Protein AF-A0A3A6E943-F1 (afdb_monomer)

Structure (mmCIF, N/CA/C/O backbone):
data_AF-A0A3A6E943-F1
#
_entry.id   AF-A0A3A6E943-F1
#
loop_
_atom_site.group_PDB
_atom_site.id
_atom_site.type_symbol
_atom_site.label_atom_id
_atom_site.label_alt_id
_atom_site.label_comp_id
_atom_site.label_asym_id
_atom_site.label_entity_id
_atom_site.label_seq_id
_atom_site.pdbx_PDB_ins_code
_atom_site.Cartn_x
_atom_site.Cartn_y
_atom_site.Cartn_z
_atom_site.occupancy
_atom_site.B_iso_or_equiv
_atom_site.auth_seq_id
_atom_site.auth_comp_id
_atom_site.auth_asym_id
_atom_site.auth_atom_id
_atom_site.pdbx_PDB_model_num
ATOM 1 N N . MET A 1 1 ? 10.346 2.887 -52.998 1.00 63.69 1 MET A N 1
ATOM 2 C CA . MET A 1 1 ? 9.129 2.405 -52.302 1.00 63.69 1 MET A CA 1
ATOM 3 C C . MET A 1 1 ? 9.368 1.112 -51.525 1.00 63.69 1 MET A C 1
ATOM 5 O O . MET A 1 1 ? 9.099 1.105 -50.335 1.00 63.69 1 MET A O 1
ATOM 9 N N . VAL A 1 2 ? 9.939 0.062 -52.133 1.00 68.06 2 VAL A N 1
ATOM 10 C CA . VAL A 1 2 ? 10.193 -1.238 -51.463 1.00 68.06 2 VAL A CA 1
ATOM 11 C C . VAL A 1 2 ? 11.124 -1.129 -50.242 1.00 68.06 2 VAL A C 1
ATOM 13 O O . VAL A 1 2 ? 10.829 -1.693 -49.195 1.00 68.06 2 VAL A O 1
ATOM 16 N N . VAL A 1 3 ? 12.201 -0.339 -50.335 1.00 72.88 3 VAL A N 1
ATOM 17 C CA . VAL A 1 3 ? 13.161 -0.138 -49.227 1.00 72.88 3 VAL A CA 1
ATOM 18 C C . VAL A 1 3 ? 12.521 0.572 -48.026 1.00 72.88 3 VAL A C 1
ATOM 20 O O . VAL A 1 3 ? 12.775 0.206 -46.885 1.00 72.88 3 VAL A O 1
ATOM 23 N N . LEU A 1 4 ? 11.636 1.542 -48.274 1.00 73.81 4 LEU A N 1
ATOM 24 C CA . LEU A 1 4 ? 10.950 2.289 -47.216 1.00 73.81 4 LEU A CA 1
ATOM 25 C C . LEU A 1 4 ? 9.953 1.397 -46.457 1.00 73.81 4 LEU A C 1
ATOM 27 O O . LEU A 1 4 ? 9.893 1.444 -45.233 1.00 73.81 4 LEU A O 1
ATOM 31 N N . ALA A 1 5 ? 9.234 0.529 -47.177 1.00 74.69 5 ALA A N 1
ATOM 32 C CA . ALA A 1 5 ? 8.330 -0.450 -46.575 1.00 74.69 5 ALA A CA 1
ATOM 33 C C . ALA A 1 5 ? 9.080 -1.476 -45.704 1.00 74.69 5 ALA A C 1
ATOM 35 O O . ALA A 1 5 ? 8.607 -1.828 -44.625 1.00 74.69 5 ALA A O 1
ATOM 36 N N . PHE A 1 6 ? 10.276 -1.901 -46.130 1.00 80.25 6 PHE A N 1
ATOM 37 C CA . PHE A 1 6 ? 11.141 -2.782 -45.340 1.00 80.25 6 PHE A CA 1
ATOM 38 C C . PHE A 1 6 ? 11.625 -2.119 -44.046 1.00 80.25 6 PHE A C 1
ATOM 40 O O . PHE A 1 6 ? 11.570 -2.737 -42.986 1.00 80.25 6 PHE A O 1
ATOM 47 N N . ILE A 1 7 ? 12.041 -0.850 -44.110 1.00 82.50 7 ILE A N 1
ATOM 48 C CA . ILE A 1 7 ? 12.487 -0.096 -42.930 1.00 82.50 7 ILE A CA 1
ATOM 49 C C . ILE A 1 7 ? 11.334 0.079 -41.929 1.00 82.50 7 ILE A C 1
ATOM 51 O O . ILE A 1 7 ? 11.517 -0.189 -40.743 1.00 82.50 7 ILE A O 1
ATOM 55 N N . CYS A 1 8 ? 10.132 0.445 -42.386 1.00 81.88 8 CYS A N 1
ATOM 56 C CA . CYS A 1 8 ? 8.958 0.548 -41.512 1.00 81.88 8 CYS A CA 1
ATOM 57 C C . CYS A 1 8 ? 8.581 -0.796 -40.871 1.00 81.88 8 CYS A C 1
ATOM 59 O O . CYS A 1 8 ? 8.244 -0.828 -39.689 1.00 81.88 8 CYS A O 1
ATOM 61 N N . GLY A 1 9 ? 8.678 -1.902 -41.616 1.00 82.38 9 GLY A N 1
ATOM 62 C CA . GLY A 1 9 ? 8.429 -3.245 -41.086 1.00 82.38 9 GLY A CA 1
ATOM 63 C C . GLY A 1 9 ? 9.426 -3.648 -39.997 1.00 82.38 9 GLY A C 1
ATOM 64 O O . GLY A 1 9 ? 9.025 -4.177 -38.963 1.00 82.38 9 GLY A O 1
ATOM 65 N N . ILE A 1 10 ? 10.711 -3.333 -40.186 1.00 84.94 10 ILE A N 1
ATOM 66 C CA . ILE A 1 10 ? 11.764 -3.582 -39.192 1.00 84.94 10 ILE A CA 1
ATOM 67 C C . ILE A 1 10 ? 11.520 -2.746 -37.929 1.00 84.94 10 ILE A C 1
ATOM 69 O O . ILE A 1 10 ? 11.565 -3.284 -36.825 1.00 84.94 10 ILE A O 1
ATOM 73 N N . ILE A 1 11 ? 11.200 -1.456 -38.075 1.00 84.00 11 ILE A N 1
ATOM 74 C CA . ILE A 1 11 ? 10.902 -0.576 -36.935 1.00 84.00 11 ILE A CA 1
ATOM 75 C C . ILE A 1 11 ? 9.669 -1.073 -36.172 1.00 84.00 11 ILE A C 1
ATOM 77 O O . ILE A 1 11 ? 9.714 -1.143 -34.950 1.00 84.00 11 ILE A O 1
ATOM 81 N N . ALA A 1 12 ? 8.596 -1.470 -36.861 1.00 80.56 12 ALA A N 1
ATOM 82 C CA . ALA A 1 12 ? 7.396 -2.003 -36.217 1.00 80.56 12 ALA A CA 1
ATOM 83 C C . ALA A 1 12 ? 7.663 -3.332 -35.488 1.00 80.56 12 ALA A C 1
ATOM 85 O O . ALA A 1 12 ? 7.154 -3.543 -34.390 1.00 80.56 12 ALA A O 1
ATOM 86 N N . PHE A 1 13 ? 8.499 -4.204 -36.061 1.00 79.00 13 PHE A N 1
ATOM 87 C CA . PHE A 1 13 ? 8.908 -5.461 -35.437 1.00 79.00 13 PHE A CA 1
ATOM 88 C C . PHE A 1 13 ? 9.749 -5.232 -34.175 1.00 79.00 13 PHE A C 1
ATOM 90 O O . PHE A 1 13 ? 9.460 -5.821 -33.136 1.00 79.00 13 PHE A O 1
ATOM 97 N N . PHE A 1 14 ? 10.745 -4.340 -34.227 1.00 76.00 14 PHE A N 1
ATOM 98 C CA . PHE A 1 14 ? 11.546 -3.989 -33.051 1.00 76.00 14 PHE A CA 1
ATOM 99 C C . PHE A 1 14 ? 10.734 -3.225 -32.006 1.00 76.00 14 PHE A C 1
ATOM 101 O O . PHE A 1 14 ? 10.881 -3.504 -30.822 1.00 76.00 14 PHE A O 1
ATOM 108 N N . ALA A 1 15 ? 9.839 -2.324 -32.415 1.00 73.06 15 ALA A N 1
ATOM 109 C CA . ALA A 1 15 ? 8.922 -1.653 -31.503 1.00 73.06 15 ALA A CA 1
ATOM 110 C C . ALA A 1 15 ? 8.030 -2.673 -30.789 1.00 73.06 15 ALA A C 1
ATOM 112 O O . ALA A 1 15 ? 7.964 -2.643 -29.569 1.00 73.06 15 ALA A O 1
ATOM 113 N N . TYR A 1 16 ? 7.430 -3.627 -31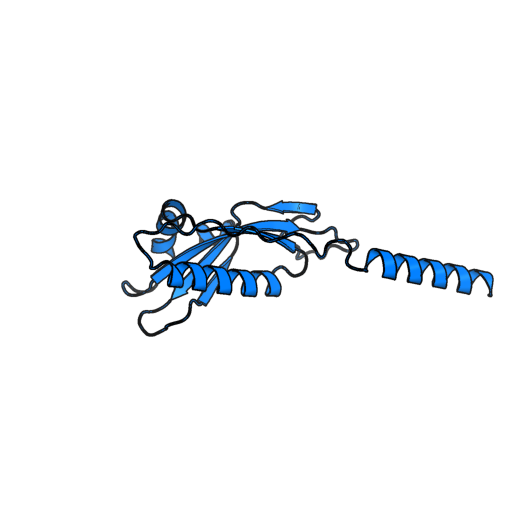.511 1.00 69.06 16 TYR A N 1
ATOM 114 C CA . TYR A 1 16 ? 6.640 -4.708 -30.918 1.00 69.06 16 TYR A CA 1
ATOM 115 C C . TYR A 1 16 ? 7.474 -5.604 -29.994 1.00 69.06 16 TYR A C 1
ATOM 117 O O . TYR A 1 16 ? 7.022 -5.926 -28.901 1.00 69.06 16 TYR A O 1
ATOM 125 N N . ALA A 1 17 ? 8.699 -5.967 -30.385 1.00 65.56 17 ALA A N 1
ATOM 126 C CA . ALA A 1 17 ? 9.591 -6.791 -29.571 1.00 65.56 17 ALA A CA 1
ATOM 127 C C . ALA A 1 17 ? 10.034 -6.076 -28.279 1.00 65.56 17 ALA A C 1
ATOM 129 O O . ALA A 1 17 ? 10.033 -6.684 -27.210 1.00 65.56 17 ALA A O 1
ATOM 130 N N . LEU A 1 18 ? 10.341 -4.778 -28.350 1.00 61.72 18 LEU A N 1
ATOM 131 C CA . LEU A 1 18 ? 10.652 -3.947 -27.182 1.00 61.72 18 LEU A CA 1
ATOM 132 C C . LEU A 1 18 ? 9.412 -3.702 -26.308 1.00 61.72 18 LEU A C 1
ATOM 134 O O . LEU A 1 18 ? 9.526 -3.664 -25.086 1.00 61.72 18 LEU A O 1
ATOM 138 N N . TYR A 1 19 ? 8.223 -3.605 -26.911 1.00 58.97 19 TYR A N 1
ATOM 139 C CA . TYR A 1 19 ? 6.950 -3.553 -26.185 1.00 58.97 19 TYR A CA 1
ATOM 140 C C . TYR A 1 19 ? 6.567 -4.909 -25.578 1.00 58.97 19 TYR A C 1
ATOM 142 O O . TYR A 1 19 ? 5.805 -4.972 -24.611 1.00 58.97 19 TYR A O 1
ATOM 150 N N . SER A 1 20 ? 7.082 -6.015 -26.126 1.00 49.75 20 SER 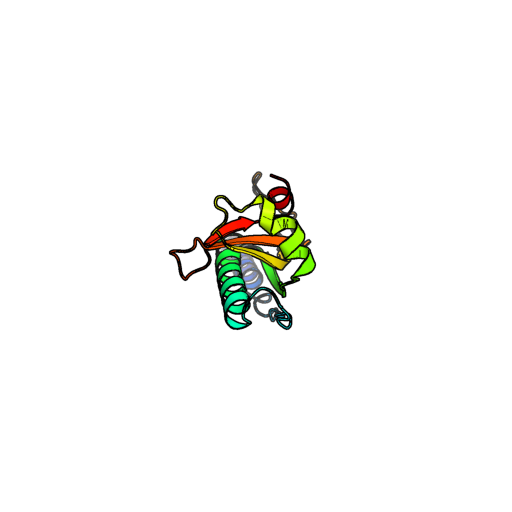A N 1
ATOM 151 C CA . SER A 1 20 ? 6.792 -7.365 -25.658 1.00 49.75 20 SER A CA 1
ATOM 152 C C . SER A 1 20 ? 7.528 -7.662 -24.345 1.00 49.75 20 SER A C 1
ATOM 154 O O . SER A 1 20 ? 8.562 -8.306 -24.297 1.00 49.75 20 SER A O 1
ATOM 156 N N . ASN A 1 21 ? 6.941 -7.185 -23.246 1.00 50.38 21 ASN A N 1
ATOM 157 C CA . ASN A 1 21 ? 6.694 -7.919 -22.000 1.00 50.38 21 ASN A CA 1
ATOM 158 C C . ASN A 1 21 ? 7.850 -8.634 -21.256 1.00 50.38 21 ASN A C 1
ATOM 160 O O . ASN A 1 21 ? 7.560 -9.303 -20.265 1.00 50.38 21 ASN A O 1
ATOM 164 N N . SER A 1 22 ? 9.129 -8.484 -21.619 1.00 50.09 22 SER A N 1
ATOM 165 C CA . SER A 1 22 ? 10.263 -9.119 -20.904 1.00 50.09 22 SER A CA 1
ATOM 166 C C . SER A 1 22 ? 10.405 -8.707 -19.431 1.00 50.09 22 SER A C 1
ATOM 168 O O . SER A 1 22 ? 11.125 -9.341 -18.669 1.00 50.09 22 SER A O 1
ATOM 170 N N . TRP A 1 23 ? 9.689 -7.675 -18.995 1.00 52.38 23 TRP A N 1
ATOM 171 C CA . TRP A 1 23 ? 9.656 -7.181 -17.618 1.00 52.38 23 TRP A CA 1
ATOM 172 C C . TRP A 1 23 ? 8.508 -7.784 -16.783 1.00 52.38 23 TRP A C 1
ATOM 174 O O . TRP A 1 23 ? 8.311 -7.403 -15.629 1.00 52.38 23 TRP A O 1
ATOM 184 N N . LYS A 1 24 ? 7.740 -8.742 -17.334 1.00 54.28 24 LYS A N 1
ATOM 185 C CA . LYS A 1 24 ? 6.524 -9.288 -16.705 1.00 54.28 24 LYS A CA 1
ATOM 186 C C . LYS A 1 24 ? 6.733 -10.152 -15.455 1.00 54.28 24 LYS A C 1
ATOM 188 O O . LYS A 1 24 ? 5.731 -10.494 -14.824 1.00 54.28 24 LYS A O 1
ATOM 193 N N . THR A 1 25 ? 7.962 -10.433 -15.027 1.00 56.47 25 THR A N 1
ATOM 194 C CA . THR A 1 25 ? 8.227 -11.477 -14.015 1.00 56.47 25 THR A CA 1
ATOM 195 C C . THR A 1 25 ? 9.044 -10.993 -12.814 1.00 56.47 25 THR A C 1
ATOM 197 O O . THR A 1 25 ? 9.934 -11.689 -12.343 1.00 56.47 25 THR A O 1
ATOM 200 N N . VAL A 1 26 ? 8.752 -9.808 -12.278 1.00 69.44 26 VAL A N 1
ATOM 201 C CA . VAL A 1 26 ? 9.137 -9.505 -10.888 1.00 69.44 26 VAL A CA 1
ATOM 202 C C . VAL A 1 26 ? 8.132 -10.192 -9.969 1.00 69.44 26 VAL A C 1
ATOM 204 O O . VAL A 1 26 ? 6.936 -9.898 -10.056 1.00 69.44 26 VAL A O 1
ATOM 207 N N . GLN A 1 27 ? 8.601 -11.131 -9.147 1.00 79.44 27 GLN A N 1
ATOM 208 C CA . GLN A 1 27 ? 7.798 -11.692 -8.063 1.00 79.44 27 GLN A CA 1
ATOM 209 C C . GLN A 1 27 ? 7.614 -10.625 -6.985 1.00 79.44 27 GLN A C 1
ATOM 211 O O . GLN A 1 27 ? 8.594 -10.046 -6.520 1.00 79.44 27 GLN A O 1
ATOM 216 N N . VAL A 1 28 ? 6.362 -10.370 -6.609 1.00 87.75 28 VAL A N 1
ATOM 217 C CA . VAL A 1 28 ? 6.041 -9.465 -5.505 1.00 87.75 28 VAL A CA 1
ATOM 218 C C . VAL A 1 28 ? 6.370 -10.178 -4.201 1.00 87.75 28 VAL A C 1
ATOM 220 O O . VAL A 1 28 ? 5.842 -11.256 -3.924 1.00 87.75 28 VAL A O 1
ATOM 223 N N . VAL A 1 29 ? 7.246 -9.580 -3.402 1.00 93.19 29 VAL A N 1
ATOM 224 C CA . VAL A 1 29 ? 7.518 -10.042 -2.042 1.00 93.19 29 VAL A CA 1
ATOM 225 C C . VAL A 1 29 ? 6.435 -9.488 -1.126 1.00 93.19 29 VAL A C 1
ATOM 227 O O . VAL A 1 29 ? 6.185 -8.287 -1.096 1.00 93.19 29 VAL A O 1
ATOM 230 N N . ARG A 1 30 ? 5.783 -10.361 -0.366 1.00 95.12 30 ARG A N 1
ATOM 231 C CA . ARG A 1 30 ? 4.824 -9.961 0.663 1.00 95.12 30 ARG A CA 1
ATOM 232 C C . ARG A 1 30 ? 5.470 -10.167 2.018 1.00 95.12 30 ARG A C 1
ATOM 234 O O . ARG A 1 30 ? 5.913 -11.279 2.303 1.00 95.12 30 ARG A O 1
ATOM 241 N N . SER A 1 31 ? 5.561 -9.110 2.820 1.00 89.62 31 SER A N 1
ATOM 242 C CA . SER A 1 31 ? 6.157 -9.231 4.150 1.00 89.62 31 SER A CA 1
ATOM 243 C C . SER A 1 31 ? 5.305 -10.128 5.044 1.00 89.62 31 SER A C 1
ATOM 245 O O . SER A 1 31 ? 4.074 -10.164 4.925 1.00 89.62 31 SER A O 1
ATOM 247 N N . ASP A 1 32 ? 5.952 -10.805 5.989 1.00 89.06 32 ASP A N 1
ATOM 248 C CA . ASP A 1 32 ? 5.229 -11.485 7.054 1.00 89.06 32 ASP A CA 1
ATOM 249 C C . ASP A 1 32 ? 4.384 -10.482 7.844 1.00 89.06 32 ASP A C 1
ATOM 251 O O . ASP A 1 32 ? 4.788 -9.348 8.113 1.00 89.06 32 ASP A O 1
ATOM 255 N N . ILE A 1 33 ? 3.166 -10.902 8.179 1.00 91.88 33 ILE A N 1
ATOM 256 C CA . ILE A 1 33 ? 2.212 -10.076 8.912 1.00 91.88 33 ILE A CA 1
ATOM 257 C C . ILE A 1 33 ? 2.410 -10.326 10.403 1.00 91.88 33 ILE A C 1
ATOM 259 O O . ILE A 1 33 ? 2.077 -11.404 10.906 1.00 91.88 33 ILE A O 1
ATOM 263 N N . HIS A 1 34 ? 2.892 -9.297 11.093 1.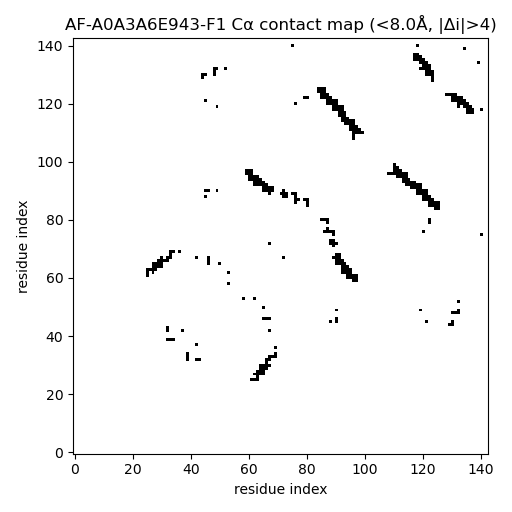00 88.81 34 HIS A N 1
ATOM 264 C CA . HIS A 1 34 ? 2.963 -9.216 12.546 1.00 88.81 34 HIS A CA 1
ATOM 265 C C . HIS A 1 34 ? 2.162 -7.992 12.994 1.00 88.81 34 HIS A C 1
ATOM 267 O O . HIS A 1 34 ? 2.489 -6.870 12.611 1.00 88.81 34 HIS A O 1
ATOM 273 N N . SER A 1 35 ? 1.080 -8.216 13.741 1.00 90.50 35 SER A N 1
ATOM 274 C CA . SER A 1 35 ? 0.199 -7.153 14.227 1.00 90.50 35 SER A CA 1
ATOM 275 C C . SER A 1 35 ? -0.457 -7.568 15.538 1.00 90.50 35 SER A C 1
ATOM 277 O O . SER A 1 35 ? -0.925 -8.702 15.655 1.00 90.50 35 SER A O 1
ATOM 279 N N . GLU A 1 36 ? -0.484 -6.651 16.501 1.00 92.69 36 GLU A N 1
ATOM 280 C CA . GLU A 1 36 ? -1.275 -6.770 17.730 1.00 92.69 36 GLU A CA 1
ATOM 281 C C . GLU A 1 36 ? -2.612 -6.023 17.603 1.00 92.69 36 GLU A C 1
ATOM 283 O O . GLU A 1 36 ? -3.578 -6.373 18.281 1.00 92.69 36 GLU A O 1
ATOM 288 N N . LEU A 1 37 ? -2.685 -5.026 16.710 1.00 90.69 37 LEU A N 1
ATOM 289 C CA . LEU A 1 37 ? -3.872 -4.190 16.502 1.00 90.69 37 LEU A CA 1
ATOM 290 C C . LEU A 1 37 ? -4.914 -4.821 15.574 1.00 90.69 37 LEU A C 1
ATOM 292 O O . LEU A 1 37 ? -6.109 -4.629 15.786 1.00 90.69 37 LEU A O 1
ATOM 296 N N . TYR A 1 38 ? -4.475 -5.562 14.557 1.00 92.25 38 TYR A N 1
ATOM 297 C CA . TYR A 1 38 ? -5.348 -6.129 13.532 1.00 92.25 38 TYR A CA 1
ATOM 298 C C . TYR A 1 38 ? -5.170 -7.637 13.420 1.00 92.25 38 TYR A C 1
ATOM 300 O O . TYR A 1 38 ? -4.060 -8.167 13.525 1.00 92.25 38 TYR A O 1
ATOM 308 N N . ALA A 1 39 ? -6.256 -8.353 13.122 1.00 93.38 39 ALA A N 1
ATOM 309 C CA . ALA A 1 39 ? -6.131 -9.765 12.800 1.00 93.38 39 ALA A CA 1
ATOM 310 C C . ALA A 1 39 ? -5.350 -9.943 11.486 1.00 93.38 39 ALA A C 1
ATOM 312 O O . ALA A 1 39 ? -5.457 -9.145 10.550 1.00 93.38 39 ALA A O 1
ATOM 313 N N . LYS A 1 40 ? -4.593 -11.042 11.369 1.00 94.62 40 LYS A N 1
ATOM 314 C CA . LYS A 1 40 ? -3.760 -11.324 10.186 1.00 94.62 40 LYS A CA 1
ATOM 315 C C . LYS A 1 40 ? -4.550 -11.259 8.872 1.00 94.62 40 LYS A C 1
ATOM 317 O O . LYS A 1 40 ? -4.035 -10.778 7.867 1.00 94.62 40 LYS A O 1
ATOM 322 N N . GLN A 1 41 ? -5.797 -11.730 8.877 1.00 93.88 41 GLN A N 1
ATOM 323 C CA . GLN A 1 41 ? -6.688 -11.703 7.715 1.00 93.88 41 GLN A CA 1
ATOM 324 C C . GLN A 1 41 ? -7.078 -10.277 7.308 1.00 93.88 41 GLN A C 1
ATOM 326 O O . GLN A 1 41 ? -7.291 -10.019 6.129 1.00 93.88 41 GLN A O 1
ATOM 331 N N . GLU A 1 42 ? -7.156 -9.348 8.256 1.00 94.50 42 GLU A N 1
ATOM 332 C CA . GLU A 1 42 ? -7.541 -7.962 7.992 1.00 94.50 42 GLU A CA 1
ATOM 333 C C . GLU A 1 42 ? -6.399 -7.179 7.360 1.00 94.50 42 GLU A C 1
ATOM 335 O O . GLU A 1 42 ? -6.620 -6.476 6.374 1.00 94.50 42 GLU A O 1
ATOM 340 N N . VAL A 1 43 ? -5.176 -7.369 7.865 1.00 95.94 43 VAL A N 1
ATOM 341 C CA . VAL A 1 43 ? -3.964 -6.829 7.235 1.00 95.94 43 VAL A CA 1
ATOM 342 C C . VAL A 1 43 ? -3.779 -7.433 5.844 1.00 95.94 43 VAL A C 1
ATOM 344 O O . VAL A 1 43 ? -3.453 -6.720 4.896 1.00 95.94 43 VAL A O 1
ATOM 347 N N . ALA A 1 44 ? -4.038 -8.737 5.686 1.00 96.25 44 ALA A N 1
ATOM 348 C CA . ALA A 1 44 ? -3.992 -9.379 4.378 1.00 96.25 44 ALA A CA 1
ATOM 349 C C . ALA A 1 44 ? -5.011 -8.755 3.407 1.00 96.25 44 ALA A C 1
ATOM 351 O O . ALA A 1 44 ? -4.636 -8.384 2.300 1.00 96.25 44 ALA A O 1
ATOM 352 N N . ALA A 1 45 ? -6.254 -8.540 3.838 1.00 96.12 45 ALA A N 1
ATOM 353 C CA . ALA A 1 45 ? -7.266 -7.882 3.015 1.00 96.12 45 ALA A CA 1
ATOM 354 C C . ALA A 1 45 ? -6.886 -6.434 2.645 1.00 96.12 45 ALA A C 1
ATOM 356 O O . ALA A 1 45 ? -7.168 -5.995 1.533 1.00 96.12 45 ALA A O 1
ATOM 357 N N . ALA A 1 46 ? -6.230 -5.694 3.547 1.00 96.94 46 ALA A N 1
ATOM 358 C CA . ALA A 1 46 ? -5.740 -4.345 3.259 1.00 96.94 46 ALA A CA 1
ATOM 359 C C . ALA A 1 46 ? -4.636 -4.363 2.192 1.00 96.94 46 ALA A C 1
ATOM 361 O O . ALA A 1 46 ? -4.671 -3.589 1.238 1.00 96.94 46 ALA A O 1
ATOM 362 N N . MET A 1 47 ? -3.683 -5.288 2.319 1.00 97.44 47 MET A N 1
ATOM 363 C CA . MET A 1 47 ? -2.643 -5.503 1.314 1.00 97.44 47 MET A CA 1
ATOM 364 C C . MET A 1 47 ? -3.230 -5.909 -0.046 1.00 97.44 47 MET A C 1
ATOM 366 O O . MET A 1 47 ? -2.788 -5.391 -1.065 1.00 97.44 47 MET A O 1
ATOM 370 N N . ASP A 1 48 ? -4.247 -6.775 -0.077 1.00 96.69 48 ASP A N 1
ATOM 371 C CA . ASP A 1 48 ? -4.908 -7.178 -1.328 1.00 96.69 48 ASP A CA 1
ATOM 372 C C . ASP A 1 48 ? -5.600 -5.985 -2.008 1.00 96.69 48 ASP A C 1
ATOM 374 O O . ASP A 1 48 ? -5.540 -5.840 -3.230 1.00 96.69 48 ASP A O 1
ATOM 378 N N . ALA A 1 49 ? -6.235 -5.107 -1.223 1.00 97.19 49 ALA A N 1
ATOM 379 C CA . ALA A 1 49 ? -6.828 -3.875 -1.733 1.00 97.19 49 ALA A CA 1
ATOM 380 C C . ALA A 1 49 ? -5.759 -2.942 -2.328 1.00 97.19 49 ALA A C 1
ATOM 382 O O . ALA A 1 49 ? -5.952 -2.418 -3.424 1.00 97.19 49 ALA A O 1
ATOM 383 N N . VAL A 1 50 ? -4.612 -2.784 -1.656 1.00 97.75 50 VAL A N 1
ATOM 384 C CA . VAL A 1 50 ? -3.484 -1.984 -2.163 1.00 97.75 50 VAL A CA 1
ATOM 385 C C . VAL A 1 50 ? -2.874 -2.570 -3.422 1.00 97.75 50 VAL A C 1
ATOM 387 O O . VAL A 1 50 ? -2.565 -1.817 -4.335 1.00 97.75 50 VAL A O 1
ATOM 390 N N . GLU A 1 51 ? -2.727 -3.887 -3.524 1.00 95.62 51 GLU A N 1
ATOM 391 C CA . GLU A 1 51 ? -2.209 -4.516 -4.741 1.00 95.62 51 GLU A CA 1
ATOM 392 C C . GLU A 1 51 ? -3.118 -4.227 -5.951 1.00 95.62 51 GLU A C 1
ATOM 394 O O . GLU A 1 51 ? -2.636 -3.904 -7.040 1.00 95.62 51 GLU A O 1
ATOM 399 N N . GLN A 1 52 ? -4.439 -4.254 -5.746 1.00 94.62 52 GLN A N 1
ATOM 400 C CA . GLN A 1 52 ? -5.414 -3.882 -6.773 1.00 94.62 52 GLN A CA 1
ATOM 401 C C . GLN A 1 52 ? -5.366 -2.386 -7.108 1.00 94.62 52 GLN A C 1
ATOM 403 O O . GLN A 1 52 ? -5.344 -2.035 -8.288 1.00 94.62 52 GLN A O 1
ATOM 408 N N . GLY A 1 53 ? -5.324 -1.514 -6.096 1.00 94.88 53 GLY A N 1
ATOM 409 C CA . GLY A 1 53 ? -5.222 -0.062 -6.278 1.00 94.88 53 GLY A CA 1
ATOM 410 C C . GLY A 1 53 ? -3.935 0.340 -6.999 1.00 94.88 53 GLY A C 1
ATOM 411 O O . GLY A 1 53 ? -3.977 1.085 -7.976 1.00 94.88 53 GLY A O 1
ATOM 412 N N . PHE A 1 54 ? -2.805 -0.255 -6.616 1.00 93.75 54 PHE A N 1
ATOM 413 C CA . PHE A 1 54 ? -1.510 -0.073 -7.265 1.00 93.75 54 PHE A CA 1
ATOM 414 C C . PHE A 1 54 ? -1.584 -0.373 -8.763 1.00 93.75 54 PHE A C 1
ATOM 416 O O . PHE A 1 54 ? -1.155 0.439 -9.578 1.00 93.75 54 PHE A O 1
ATOM 423 N N . ALA A 1 55 ? -2.162 -1.515 -9.148 1.00 90.50 55 ALA A N 1
ATOM 424 C CA . ALA A 1 55 ? -2.279 -1.897 -10.554 1.00 90.50 55 ALA A CA 1
ATOM 425 C C . ALA A 1 55 ? -3.181 -0.945 -11.367 1.00 90.50 55 ALA A C 1
ATOM 427 O O . ALA A 1 55 ? -3.032 -0.844 -12.588 1.00 90.50 55 ALA A O 1
ATOM 428 N N . GLN A 1 56 ? -4.123 -0.262 -10.710 1.00 89.62 56 GLN A N 1
ATOM 429 C CA . GLN A 1 56 ? -5.030 0.694 -11.344 1.00 89.62 56 GLN A CA 1
ATOM 430 C C . GLN A 1 56 ? -4.412 2.089 -11.479 1.00 89.62 56 GLN A C 1
ATOM 432 O O . GLN A 1 56 ? -4.532 2.696 -12.546 1.00 89.62 56 GLN A O 1
ATOM 437 N N . GL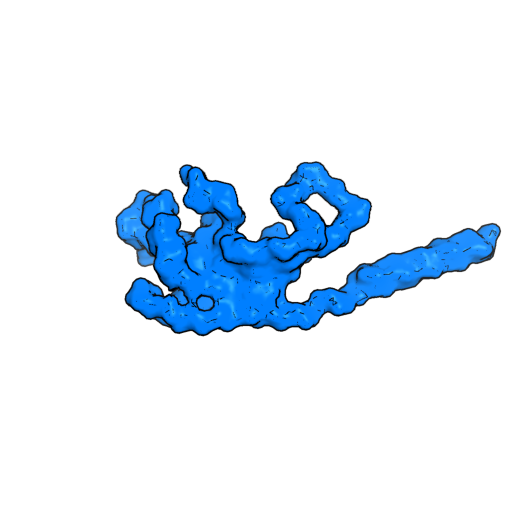U A 1 57 ? -3.762 2.582 -10.424 1.00 88.88 57 GLU A N 1
ATOM 438 C CA . GLU A 1 57 ? -3.206 3.938 -10.345 1.00 88.88 57 GLU A CA 1
ATOM 439 C C . GLU A 1 57 ? -1.804 4.035 -10.961 1.00 88.88 57 GLU A C 1
ATOM 441 O O . GLU A 1 57 ? -1.496 5.006 -11.647 1.00 88.88 57 GLU A O 1
ATOM 446 N N . LEU A 1 58 ? -0.962 3.014 -10.777 1.00 87.56 58 LEU A N 1
ATOM 447 C CA . LEU A 1 58 ? 0.452 3.015 -11.163 1.00 87.56 58 LEU A CA 1
ATOM 448 C C . LEU A 1 58 ? 0.732 1.983 -12.265 1.00 87.56 58 LEU A C 1
ATOM 450 O O . LEU A 1 58 ? 1.551 1.076 -12.119 1.00 87.56 58 LEU A O 1
ATOM 454 N N . LYS A 1 59 ? 0.043 2.140 -13.401 1.00 81.50 59 LYS A N 1
ATOM 455 C CA . LYS A 1 59 ? 0.097 1.216 -14.557 1.00 81.50 59 LYS A CA 1
ATOM 456 C C . LYS A 1 59 ? 1.499 1.034 -15.139 1.00 81.50 59 LYS A C 1
ATOM 458 O O . LYS A 1 59 ? 1.811 -0.028 -15.673 1.00 81.50 59 LYS A O 1
ATOM 463 N N . ASP A 1 60 ? 2.324 2.064 -14.997 1.00 80.06 60 ASP A N 1
ATOM 464 C CA . ASP A 1 60 ? 3.696 2.118 -15.494 1.00 80.06 60 ASP A CA 1
ATOM 465 C C . ASP A 1 60 ? 4.736 1.928 -14.377 1.00 80.06 60 ASP A C 1
ATOM 467 O O . ASP A 1 60 ? 5.898 2.335 -14.464 1.00 80.06 60 ASP A O 1
ATOM 471 N N . ALA A 1 61 ? 4.318 1.289 -13.290 1.00 87.75 61 ALA A N 1
ATOM 472 C CA . ALA A 1 61 ? 5.193 0.878 -12.214 1.00 87.75 61 ALA A CA 1
ATOM 473 C C . ALA A 1 61 ? 5.100 -0.629 -11.989 1.00 87.75 61 ALA A C 1
ATOM 475 O O . ALA A 1 61 ? 4.104 -1.296 -12.277 1.00 87.75 61 ALA A O 1
ATOM 476 N N . ARG A 1 62 ? 6.176 -1.182 -11.439 1.00 89.44 62 ARG A N 1
ATOM 477 C CA . ARG A 1 62 ? 6.276 -2.593 -11.099 1.00 89.44 62 ARG A CA 1
ATOM 478 C C . ARG A 1 62 ? 6.400 -2.751 -9.597 1.00 89.44 62 ARG A C 1
ATOM 480 O O . ARG A 1 62 ? 7.452 -2.439 -9.044 1.00 89.44 62 ARG A O 1
ATOM 487 N N . LEU A 1 63 ? 5.354 -3.279 -8.967 1.00 93.12 63 LEU A N 1
ATOM 488 C CA . LEU A 1 63 ? 5.373 -3.650 -7.556 1.00 93.12 63 LEU A CA 1
ATOM 489 C C . LEU A 1 63 ? 6.451 -4.718 -7.319 1.00 93.12 63 LEU A C 1
ATOM 491 O O . LEU A 1 63 ? 6.498 -5.730 -8.023 1.00 93.12 63 LEU A O 1
ATOM 495 N N . THR A 1 64 ? 7.337 -4.469 -6.359 1.00 94.44 64 THR A N 1
ATOM 496 C CA . THR A 1 64 ? 8.408 -5.389 -5.947 1.00 94.44 64 THR A CA 1
ATOM 497 C C . THR A 1 64 ? 8.158 -5.930 -4.546 1.00 94.44 64 THR A C 1
ATOM 499 O O . THR A 1 64 ? 8.466 -7.089 -4.279 1.00 94.44 64 THR A O 1
ATOM 502 N N . GLU A 1 65 ? 7.567 -5.122 -3.667 1.00 96.38 65 GLU A N 1
ATOM 503 C CA . GLU A 1 65 ? 7.253 -5.513 -2.298 1.00 96.38 65 GLU A CA 1
ATOM 504 C C . GLU A 1 65 ? 5.974 -4.839 -1.811 1.00 96.38 65 GLU A C 1
ATOM 506 O O . GLU A 1 65 ? 5.732 -3.668 -2.109 1.00 96.38 65 GLU A O 1
ATOM 511 N N . ILE A 1 66 ? 5.197 -5.565 -1.015 1.00 97.50 66 ILE A N 1
ATOM 512 C CA . ILE A 1 66 ? 4.100 -5.024 -0.219 1.00 97.50 66 ILE A CA 1
ATOM 513 C C . ILE A 1 66 ? 4.288 -5.432 1.241 1.00 97.50 66 ILE A C 1
ATOM 515 O O . ILE A 1 66 ? 4.523 -6.604 1.552 1.00 97.50 66 ILE A O 1
ATOM 519 N N . SER A 1 67 ? 4.218 -4.455 2.140 1.00 96.94 67 SER A N 1
ATOM 520 C CA . SER A 1 67 ? 4.516 -4.665 3.549 1.00 96.94 67 SER A CA 1
ATOM 521 C C . SER A 1 67 ? 3.620 -3.861 4.480 1.00 96.94 67 SER A C 1
ATOM 523 O O . SER A 1 67 ? 3.060 -2.821 4.130 1.00 96.94 67 SER A O 1
ATOM 525 N N . TYR A 1 68 ? 3.469 -4.379 5.696 1.00 96.94 68 TYR A N 1
ATOM 526 C CA . TYR A 1 68 ? 2.766 -3.715 6.785 1.00 96.94 68 TYR A CA 1
ATOM 527 C C . TYR A 1 68 ? 3.706 -3.603 7.977 1.00 96.94 68 TYR A C 1
ATOM 529 O O . TYR A 1 68 ? 4.238 -4.602 8.459 1.00 96.94 68 TYR A O 1
ATOM 537 N N . ASN A 1 69 ? 3.904 -2.375 8.444 1.00 94.81 69 ASN A N 1
ATOM 538 C CA . ASN A 1 69 ? 4.641 -2.079 9.659 1.00 94.81 69 ASN A CA 1
ATOM 539 C C . ASN A 1 69 ? 3.681 -1.381 10.622 1.00 94.81 69 ASN A C 1
ATOM 541 O O . ASN A 1 69 ? 3.266 -0.254 10.357 1.00 94.81 69 ASN A O 1
ATOM 545 N N . GLU A 1 70 ? 3.327 -2.056 11.716 1.00 94.00 70 GLU A N 1
ATOM 546 C CA . GLU A 1 70 ? 2.335 -1.555 12.670 1.00 94.00 70 GLU A CA 1
ATOM 547 C C . GLU A 1 70 ? 2.751 -0.217 13.285 1.00 94.00 70 GLU A C 1
ATOM 549 O O . GLU A 1 70 ? 1.981 0.733 13.239 1.00 94.00 70 GLU A O 1
ATOM 554 N N . GLN A 1 71 ? 3.993 -0.097 13.761 1.00 93.88 71 GLN A N 1
ATOM 555 C CA . GLN A 1 71 ? 4.501 1.138 14.367 1.00 93.88 71 GLN A CA 1
ATOM 556 C C . GLN A 1 71 ? 4.407 2.331 13.400 1.00 93.88 71 GLN A C 1
ATOM 558 O O . GLN A 1 71 ? 3.919 3.406 13.762 1.00 93.88 71 GLN A O 1
ATOM 563 N N . ALA A 1 72 ? 4.864 2.146 12.159 1.00 92.69 72 ALA A N 1
ATOM 564 C CA . ALA A 1 72 ? 4.787 3.174 11.129 1.00 92.69 72 ALA A CA 1
ATOM 565 C C . ALA A 1 72 ? 3.329 3.491 10.774 1.00 92.69 72 ALA A C 1
ATOM 567 O O . ALA A 1 72 ? 2.967 4.659 10.703 1.00 92.69 72 ALA A O 1
ATOM 568 N N . SER A 1 73 ? 2.478 2.473 10.616 1.00 93.56 73 SER A N 1
ATOM 569 C CA . SER A 1 73 ? 1.055 2.660 10.331 1.00 93.56 73 SER A CA 1
ATOM 570 C C . SER A 1 73 ? 0.360 3.460 11.429 1.00 93.56 73 SER A C 1
ATOM 572 O O . SER A 1 73 ? -0.296 4.457 11.139 1.00 93.56 73 SER A O 1
ATOM 574 N N . SER A 1 74 ? 0.544 3.082 12.694 1.00 92.12 74 SER A N 1
ATOM 575 C CA . SER A 1 74 ? -0.060 3.759 13.844 1.00 92.12 74 SER A CA 1
ATOM 576 C C . SER A 1 74 ? 0.381 5.214 13.982 1.00 92.12 74 SER A C 1
ATOM 578 O O . SER A 1 74 ? -0.409 6.035 14.434 1.00 92.12 74 SER A O 1
ATOM 580 N N . THR A 1 75 ? 1.598 5.557 13.545 1.00 92.44 75 THR A N 1
ATOM 581 C CA . THR A 1 75 ? 2.097 6.946 13.563 1.00 92.44 75 THR A CA 1
ATOM 582 C C . THR A 1 75 ? 1.227 7.884 12.720 1.00 92.44 75 THR A C 1
ATOM 584 O O . THR A 1 75 ? 1.066 9.049 13.076 1.00 92.44 75 THR A O 1
ATOM 587 N N . TYR A 1 76 ? 0.645 7.382 11.628 1.00 88.88 76 TYR A N 1
ATOM 588 C CA . TYR A 1 76 ? -0.180 8.177 10.713 1.00 88.88 76 TYR A CA 1
ATOM 589 C C . TYR A 1 76 ? -1.676 7.873 10.827 1.00 88.88 76 TYR A C 1
ATOM 591 O O . TYR A 1 76 ? -2.495 8.710 10.473 1.00 88.88 76 TYR A O 1
ATOM 599 N N . ALA A 1 77 ? -2.067 6.695 11.317 1.00 88.50 77 ALA A N 1
ATOM 600 C CA . ALA A 1 77 ? -3.459 6.247 11.300 1.00 88.50 77 ALA A CA 1
ATOM 601 C C . ALA A 1 77 ? -4.429 7.237 11.969 1.00 88.50 77 ALA A C 1
ATOM 603 O O . ALA A 1 77 ? -5.537 7.451 11.473 1.00 88.50 77 ALA A O 1
ATOM 604 N N . ASP A 1 78 ? -4.011 7.868 13.069 1.00 86.75 78 ASP A N 1
ATOM 605 C CA . ASP A 1 78 ? -4.865 8.776 13.835 1.00 86.75 78 ASP A CA 1
ATOM 606 C C . ASP A 1 78 ? -5.220 10.068 13.085 1.00 86.75 78 ASP A C 1
ATOM 608 O O . ASP A 1 78 ? -6.324 10.577 13.277 1.00 86.75 78 ASP A O 1
ATOM 612 N N . SER A 1 79 ? -4.363 10.575 12.188 1.00 88.25 79 SER A N 1
ATOM 613 C CA . SER A 1 79 ? -4.649 11.814 11.444 1.00 88.25 79 SER A CA 1
ATOM 614 C C . SER A 1 79 ? -5.728 11.642 10.372 1.00 88.25 79 SER A C 1
ATOM 616 O O . SER A 1 79 ? -6.348 12.621 9.965 1.00 88.25 79 SER A O 1
ATOM 618 N N . PHE A 1 80 ? -6.000 10.407 9.939 1.00 89.06 80 PHE A N 1
ATOM 619 C CA . PHE A 1 80 ? -6.982 10.112 8.886 1.00 89.06 80 PHE A CA 1
ATOM 620 C C . PHE A 1 80 ? -8.331 9.603 9.410 1.00 89.06 80 PHE A C 1
ATOM 622 O O . PHE A 1 80 ? -9.262 9.380 8.620 1.00 89.06 80 PHE A O 1
ATOM 629 N N . LYS A 1 81 ? -8.470 9.424 10.728 1.00 86.25 81 LYS A N 1
ATOM 630 C CA . LYS A 1 81 ? -9.751 9.073 11.353 1.00 86.25 81 LYS A CA 1
ATOM 631 C C . LYS A 1 81 ? -10.712 10.256 11.238 1.00 86.25 81 LYS A C 1
ATOM 633 O O . LYS A 1 81 ? -10.426 11.345 11.726 1.00 86.25 81 LYS A O 1
ATOM 638 N N . LYS A 1 82 ? -11.879 10.049 10.615 1.00 84.12 82 LYS A N 1
ATOM 639 C CA . LYS A 1 82 ? -12.952 11.063 10.598 1.00 84.12 82 LYS A CA 1
ATOM 640 C C . LYS A 1 82 ? -13.850 10.938 11.823 1.00 84.12 82 LYS A C 1
ATOM 642 O O . LYS A 1 82 ? -14.376 11.934 12.311 1.00 84.12 82 LYS A O 1
ATOM 647 N N . GLN A 1 83 ? -14.039 9.714 12.301 1.00 81.69 83 GLN A N 1
ATOM 648 C CA . GLN A 1 83 ? -14.800 9.381 13.498 1.00 81.69 83 GLN A CA 1
ATOM 649 C C . GLN A 1 83 ? -13.956 8.491 14.411 1.00 81.69 83 GLN A C 1
ATOM 651 O O . GLN A 1 83 ? -13.097 7.749 13.943 1.00 81.69 83 GLN A O 1
ATOM 656 N N . ALA A 1 84 ? -14.234 8.509 15.717 1.00 77.44 84 ALA A N 1
ATOM 657 C CA . ALA A 1 84 ? -13.527 7.659 16.681 1.00 77.44 84 ALA A CA 1
ATOM 658 C C . ALA A 1 84 ? -13.692 6.151 16.398 1.00 77.44 84 ALA A C 1
ATOM 660 O O . ALA A 1 84 ? -12.860 5.354 16.815 1.00 77.44 84 ALA A O 1
ATOM 661 N N . SER A 1 85 ? -14.764 5.772 15.699 1.00 80.50 85 SER A N 1
ATOM 662 C CA . SER A 1 85 ? -15.064 4.397 15.300 1.00 80.50 85 SER A CA 1
ATOM 663 C C . SER A 1 85 ? -14.473 3.995 13.946 1.00 80.50 85 SER A C 1
ATOM 665 O O . SER A 1 85 ? -14.699 2.869 13.515 1.00 80.50 85 SER A O 1
ATOM 667 N N . ASP A 1 86 ? -13.804 4.907 13.234 1.00 89.25 86 ASP A N 1
ATOM 668 C CA . ASP A 1 86 ? -13.121 4.557 11.991 1.00 89.25 86 ASP A CA 1
ATOM 669 C C . ASP A 1 86 ? -11.808 3.835 12.297 1.00 89.25 86 ASP A C 1
ATOM 671 O O . ASP A 1 86 ? -11.022 4.247 13.155 1.00 89.25 86 ASP A O 1
ATOM 675 N N . GLU A 1 87 ? -11.544 2.788 11.529 1.00 93.62 87 GLU A N 1
ATOM 676 C CA . GLU A 1 87 ? -10.260 2.109 11.508 1.00 93.62 87 GLU A CA 1
ATOM 677 C C . GLU A 1 87 ? -9.441 2.628 10.331 1.00 93.62 87 GLU A C 1
ATOM 679 O O . GLU A 1 87 ? -9.964 2.837 9.231 1.00 93.62 87 GLU A O 1
ATOM 684 N N . VAL A 1 88 ? -8.147 2.834 10.563 1.00 95.19 88 VAL A N 1
ATOM 685 C CA . VAL A 1 88 ? -7.208 3.290 9.538 1.00 95.19 88 VAL A CA 1
ATOM 686 C C . VAL A 1 88 ? -5.972 2.411 9.577 1.00 95.19 88 VAL A C 1
ATOM 688 O O . VAL A 1 88 ? -5.353 2.227 10.627 1.00 95.19 88 VAL A O 1
ATOM 691 N N . ILE A 1 89 ? -5.596 1.903 8.411 1.00 95.81 89 ILE A N 1
ATOM 692 C CA . ILE A 1 89 ? -4.383 1.121 8.214 1.00 95.81 89 ILE A CA 1
ATOM 693 C C . ILE A 1 89 ? -3.561 1.746 7.089 1.00 95.81 89 ILE A C 1
ATOM 695 O O . ILE A 1 89 ? -4.105 2.201 6.082 1.00 95.81 89 ILE A O 1
ATOM 699 N N . VAL A 1 90 ? -2.244 1.779 7.269 1.00 96.81 90 VAL A N 1
ATOM 700 C CA . VAL A 1 90 ? -1.299 2.232 6.251 1.00 96.81 90 VAL A CA 1
ATOM 701 C C . VAL A 1 90 ? -0.469 1.040 5.808 1.00 96.81 90 VAL A C 1
ATOM 703 O O . VAL A 1 90 ? 0.206 0.394 6.611 1.00 96.81 90 VAL A O 1
ATOM 706 N N . VAL A 1 91 ? -0.526 0.748 4.516 1.00 97.69 91 VAL A N 1
ATOM 707 C CA . VAL A 1 91 ? 0.257 -0.311 3.877 1.00 97.69 91 VAL A CA 1
ATOM 708 C C . VAL A 1 91 ? 1.322 0.341 3.008 1.00 97.69 91 VAL A C 1
ATOM 710 O O . VAL A 1 91 ? 1.094 1.379 2.391 1.00 97.69 91 VAL A O 1
ATOM 713 N N . PHE A 1 92 ? 2.503 -0.262 2.965 1.00 97.38 92 PHE A N 1
ATOM 714 C CA . PHE A 1 92 ? 3.650 0.275 2.252 1.00 97.38 92 PHE A CA 1
ATOM 715 C C . PHE A 1 92 ? 3.978 -0.588 1.042 1.00 97.38 92 PHE A C 1
ATOM 717 O O . PHE A 1 92 ? 3.875 -1.813 1.077 1.00 97.38 92 PHE A O 1
ATOM 724 N N . THR A 1 93 ? 4.400 0.066 -0.034 1.00 97.31 93 THR A N 1
ATOM 725 C CA . THR A 1 93 ? 4.822 -0.599 -1.266 1.00 97.31 93 THR A CA 1
ATOM 726 C C . THR A 1 93 ? 6.222 -0.161 -1.660 1.00 97.31 93 THR A C 1
ATOM 728 O O . THR A 1 93 ? 6.592 1.007 -1.511 1.00 97.31 93 THR A O 1
ATOM 731 N N . ASN A 1 94 ? 6.997 -1.104 -2.187 1.00 96.12 94 ASN A N 1
ATOM 732 C CA . ASN A 1 94 ? 8.202 -0.809 -2.945 1.00 96.12 94 ASN A CA 1
ATOM 733 C C . ASN A 1 94 ? 7.923 -1.138 -4.404 1.00 96.12 94 ASN A C 1
ATOM 735 O O . ASN A 1 94 ? 7.288 -2.150 -4.713 1.00 96.12 94 ASN A O 1
ATOM 739 N N . PHE A 1 95 ? 8.392 -0.287 -5.304 1.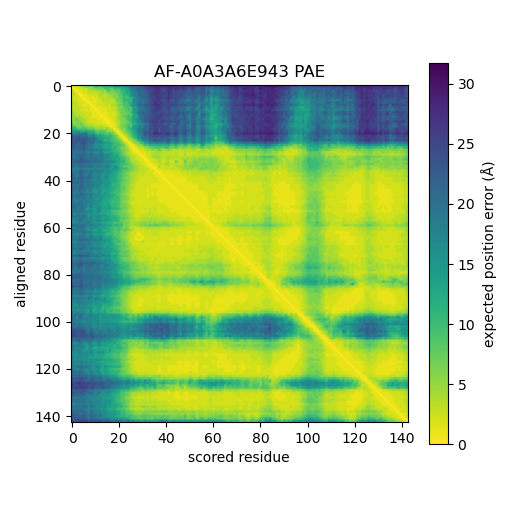00 94.12 95 PHE A N 1
ATOM 740 C CA . PHE A 1 95 ? 8.194 -0.486 -6.730 1.00 94.12 95 PHE A CA 1
ATOM 741 C C . PHE A 1 95 ? 9.254 0.239 -7.547 1.00 94.12 95 PHE A C 1
ATOM 743 O O . PHE A 1 95 ? 9.991 1.087 -7.044 1.00 94.12 95 PHE A O 1
ATOM 750 N N . ILE A 1 96 ? 9.326 -0.103 -8.827 1.00 91.31 96 ILE A N 1
ATOM 751 C CA . ILE A 1 96 ? 10.211 0.544 -9.794 1.00 91.31 96 ILE A CA 1
ATOM 752 C C . ILE A 1 96 ? 9.340 1.138 -10.897 1.00 91.31 96 ILE A C 1
ATOM 754 O O . ILE A 1 96 ? 8.489 0.435 -11.445 1.00 91.31 96 ILE A O 1
ATOM 758 N N . THR A 1 97 ? 9.526 2.415 -11.214 1.00 87.19 97 THR A N 1
ATOM 759 C CA . THR A 1 97 ? 8.873 3.059 -12.364 1.00 87.19 97 THR A CA 1
ATOM 760 C C . THR A 1 97 ? 9.603 2.708 -13.650 1.00 87.19 97 THR A C 1
ATOM 762 O O . THR A 1 97 ? 10.832 2.596 -13.670 1.00 87.19 97 THR A O 1
ATOM 765 N N . VAL A 1 98 ? 8.871 2.534 -14.749 1.00 77.56 98 VAL A N 1
ATOM 766 C CA . VAL A 1 98 ? 9.502 2.260 -16.044 1.00 77.56 98 VAL A CA 1
ATOM 767 C C . VAL A 1 98 ? 9.869 3.546 -16.780 1.00 77.56 98 VAL A C 1
ATOM 769 O O . VAL A 1 98 ? 9.414 4.645 -16.465 1.00 77.56 98 VAL A O 1
ATOM 772 N N . PHE A 1 99 ? 10.760 3.411 -17.758 1.00 69.25 99 PHE A N 1
ATOM 773 C CA . PHE A 1 99 ? 11.122 4.506 -18.643 1.00 69.25 99 PHE A CA 1
ATOM 774 C C . PHE A 1 99 ? 10.010 4.784 -19.661 1.00 69.25 99 PHE A C 1
ATOM 776 O O . PHE A 1 99 ? 9.524 3.864 -20.322 1.00 69.25 99 PHE A O 1
ATOM 783 N N . HIS A 1 100 ? 9.685 6.064 -19.849 1.00 65.88 100 HIS A N 1
ATOM 784 C CA . HIS A 1 100 ? 8.776 6.536 -20.888 1.00 65.88 100 HIS A CA 1
ATOM 785 C C . HIS A 1 100 ? 9.542 7.307 -21.957 1.00 65.88 100 HIS A C 1
ATOM 787 O O . HIS A 1 100 ? 10.225 8.283 -21.662 1.00 65.88 100 HIS A O 1
ATOM 793 N N . LEU A 1 101 ? 9.377 6.901 -23.220 1.00 58.44 101 LEU A N 1
ATOM 794 C CA . LEU A 1 101 ? 9.906 7.644 -24.371 1.00 58.44 101 LEU A CA 1
ATOM 795 C C . LEU A 1 101 ? 9.231 9.016 -24.541 1.00 58.44 101 LEU A C 1
ATOM 797 O O . LEU A 1 101 ? 9.833 9.923 -25.107 1.00 58.44 101 LEU A O 1
ATOM 801 N N . PHE A 1 102 ? 7.999 9.160 -24.042 1.00 62.91 102 PHE A N 1
ATOM 802 C CA . PHE A 1 102 ? 7.210 10.390 -24.079 1.00 62.91 102 PHE A CA 1
ATOM 803 C C . PHE A 1 102 ? 6.646 10.668 -22.677 1.00 62.91 102 PHE A C 1
ATOM 805 O O . PHE A 1 102 ? 5.532 10.232 -22.382 1.00 62.91 102 PHE A O 1
ATOM 812 N N . PRO A 1 103 ? 7.420 11.305 -21.781 1.00 62.25 103 PRO A N 1
ATOM 813 C CA . PRO A 1 103 ? 6.925 11.679 -20.462 1.00 62.25 103 PRO A CA 1
ATOM 814 C C . PRO A 1 103 ? 5.807 12.720 -20.601 1.00 62.25 103 PRO A C 1
ATOM 816 O O . PRO A 1 103 ? 5.935 13.682 -21.360 1.00 62.25 103 PRO A O 1
ATOM 819 N N . SER A 1 104 ? 4.699 12.523 -19.889 1.00 60.19 104 SER A N 1
ATOM 820 C CA . SER A 1 104 ? 3.646 13.535 -19.760 1.00 60.19 104 SER A CA 1
ATOM 821 C C . SER A 1 104 ? 4.030 14.562 -18.695 1.00 60.19 104 SER A C 1
ATOM 823 O O . SER A 1 104 ? 4.636 14.198 -17.691 1.00 60.19 104 SER A O 1
ATOM 825 N N . GLU A 1 105 ? 3.612 15.821 -18.843 1.00 59.34 105 GLU A N 1
ATOM 826 C CA . GLU A 1 105 ? 3.863 16.868 -17.833 1.00 59.34 105 GLU A CA 1
ATOM 827 C C . GLU A 1 105 ? 3.229 16.562 -16.458 1.00 59.34 105 GLU A C 1
ATOM 829 O O . GLU A 1 105 ? 3.685 17.079 -15.444 1.00 59.34 105 GLU A O 1
ATOM 834 N N . GLU A 1 106 ? 2.234 15.671 -16.396 1.00 62.44 106 GLU A N 1
ATOM 835 C CA . GLU A 1 106 ? 1.567 15.234 -15.155 1.00 62.44 106 GLU A CA 1
ATOM 836 C C . GLU A 1 106 ? 2.302 14.104 -14.408 1.00 62.44 106 GLU A C 1
ATOM 838 O O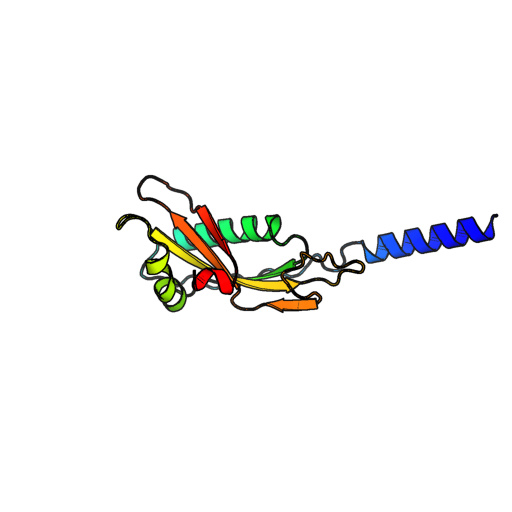 . GLU A 1 106 ? 1.783 13.545 -13.440 1.00 62.44 106 GLU A O 1
ATOM 843 N N . GLN A 1 107 ? 3.500 13.712 -14.851 1.00 61.66 107 GLN A N 1
ATOM 844 C CA . GLN A 1 107 ? 4.195 12.560 -14.287 1.00 61.66 107 GLN A CA 1
ATOM 845 C C . GLN A 1 107 ? 4.753 12.873 -12.881 1.00 61.66 107 GLN A C 1
ATOM 847 O O . GLN A 1 107 ? 5.843 13.416 -12.729 1.00 61.66 107 GLN A O 1
ATOM 852 N N . LEU A 1 108 ? 3.998 12.503 -11.839 1.00 71.81 108 LEU A N 1
ATOM 853 C CA . LEU A 1 108 ? 4.347 12.711 -10.421 1.00 71.81 108 LEU A CA 1
ATOM 854 C C . LEU A 1 108 ? 5.539 11.866 -9.938 1.00 71.81 108 LEU A C 1
ATOM 856 O O . LEU A 1 108 ? 6.134 12.173 -8.905 1.00 71.81 108 LEU A O 1
ATOM 860 N N . LEU A 1 109 ? 5.860 10.782 -10.649 1.00 81.44 109 LEU A N 1
ATOM 861 C CA . LEU A 1 109 ? 6.932 9.854 -10.302 1.00 81.44 109 LEU A CA 1
ATOM 862 C C . LEU A 1 109 ? 7.993 9.837 -11.399 1.00 81.44 109 LEU A C 1
ATOM 864 O O . LEU A 1 109 ? 7.698 9.597 -12.570 1.00 81.44 109 LEU A O 1
ATOM 868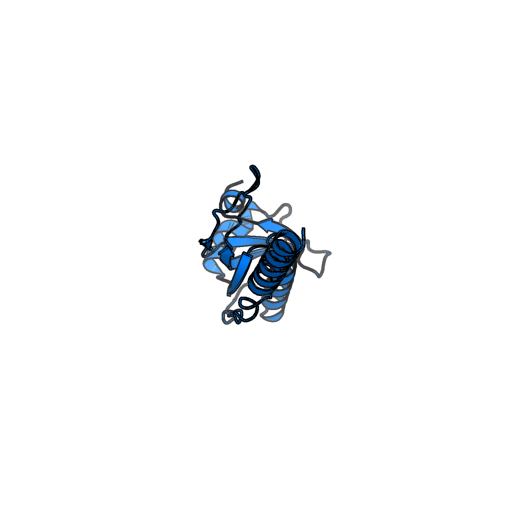 N N . GLU A 1 110 ? 9.242 10.042 -11.005 1.00 83.75 110 GLU A N 1
ATOM 869 C CA . GLU A 1 110 ? 10.391 9.993 -11.896 1.00 83.75 110 GLU A CA 1
ATOM 870 C C . GLU A 1 110 ? 10.489 8.616 -12.568 1.00 83.75 110 GLU A C 1
ATOM 872 O O . GLU A 1 110 ? 10.332 7.595 -11.892 1.00 83.75 110 GLU A O 1
ATOM 877 N N . PRO A 1 111 ? 10.733 8.553 -13.886 1.00 83.69 111 PRO A N 1
ATOM 878 C CA . PRO A 1 111 ? 10.914 7.293 -14.594 1.00 83.69 111 PRO A CA 1
ATOM 879 C C . PRO A 1 111 ? 12.230 6.613 -14.201 1.00 83.69 111 PRO A C 1
ATOM 881 O O . PRO A 1 111 ? 13.229 7.281 -13.947 1.00 83.69 111 PRO A O 1
ATOM 884 N N . ASN A 1 112 ? 12.262 5.278 -14.255 1.00 82.25 112 ASN A N 1
ATOM 885 C CA . ASN A 1 112 ? 13.445 4.468 -13.938 1.00 82.25 112 ASN A CA 1
ATOM 886 C C . ASN A 1 112 ? 13.979 4.670 -12.502 1.00 82.25 112 ASN A C 1
ATOM 888 O O . ASN A 1 112 ? 15.178 4.535 -12.248 1.00 82.25 112 ASN A O 1
ATOM 892 N N . 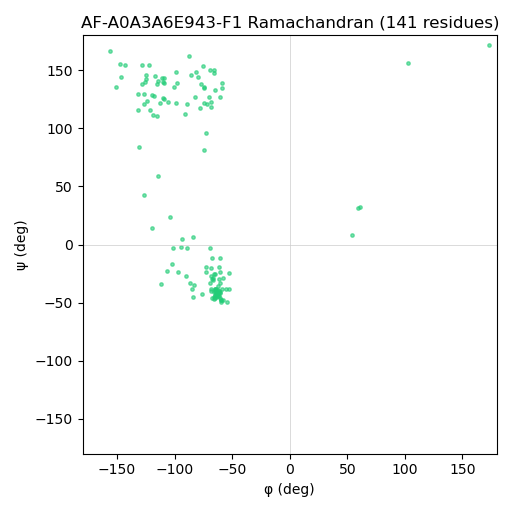THR A 1 113 ? 13.081 4.963 -11.560 1.00 87.12 113 THR A N 1
ATOM 893 C CA . THR A 1 113 ? 13.402 5.211 -10.152 1.00 87.12 113 THR A CA 1
ATOM 894 C C . THR A 1 113 ? 12.803 4.117 -9.274 1.00 87.12 113 THR A C 1
ATOM 896 O O . THR A 1 113 ? 11.695 3.629 -9.499 1.00 87.12 113 THR A O 1
ATOM 899 N N . THR A 1 114 ? 13.561 3.704 -8.255 1.00 91.81 114 THR A N 1
ATOM 900 C CA . THR A 1 114 ? 13.065 2.793 -7.218 1.00 91.81 114 THR A CA 1
ATOM 901 C C . THR A 1 114 ? 12.448 3.598 -6.088 1.00 91.81 114 THR A C 1
ATOM 903 O O . THR A 1 114 ? 13.134 4.375 -5.426 1.00 91.81 114 THR A O 1
ATOM 906 N N . TYR A 1 115 ? 11.176 3.343 -5.824 1.00 93.56 115 TYR A N 1
ATOM 907 C CA . TYR A 1 115 ? 10.430 3.910 -4.714 1.00 93.56 115 TYR A CA 1
ATOM 908 C C . TYR A 1 115 ? 10.341 2.893 -3.582 1.00 93.56 115 TYR A C 1
ATOM 910 O O . TYR A 1 115 ? 10.099 1.706 -3.815 1.00 93.56 115 TYR A O 1
ATOM 918 N N . LYS A 1 116 ? 10.573 3.355 -2.351 1.00 95.25 116 LYS A N 1
ATOM 919 C CA . LYS A 1 116 ? 10.556 2.514 -1.150 1.00 95.25 116 LYS A CA 1
ATOM 920 C C . LYS A 1 116 ? 9.652 3.096 -0.081 1.00 95.25 116 LYS A C 1
ATOM 922 O O . LYS A 1 116 ? 9.684 4.301 0.155 1.00 95.25 116 LYS A O 1
ATOM 927 N N . GLY A 1 117 ? 8.882 2.246 0.583 1.00 95.44 117 GLY A N 1
ATOM 928 C CA . GLY A 1 117 ? 7.963 2.656 1.635 1.00 95.44 117 GLY A CA 1
ATOM 929 C C . GLY A 1 117 ? 6.897 3.626 1.131 1.00 95.44 117 GLY A C 1
ATOM 930 O O . GLY A 1 117 ? 6.513 4.527 1.868 1.00 95.44 117 GLY A O 1
ATOM 931 N N . TYR A 1 118 ? 6.467 3.502 -0.128 1.00 95.56 118 TYR A N 1
ATOM 932 C CA . TYR A 1 118 ? 5.419 4.352 -0.678 1.00 95.56 118 TYR A CA 1
ATOM 933 C C . TYR A 1 118 ? 4.088 4.008 0.009 1.00 95.56 118 TYR A C 1
ATOM 935 O O . TYR A 1 118 ? 3.661 2.847 -0.073 1.00 95.56 118 TYR A O 1
ATOM 943 N N . PRO A 1 119 ? 3.465 4.962 0.721 1.00 96.38 119 PRO A N 1
ATOM 944 C CA . PRO A 1 119 ? 2.351 4.673 1.609 1.00 96.38 119 PRO A CA 1
ATOM 945 C C . PRO A 1 119 ? 1.017 4.658 0.867 1.00 96.38 119 PRO A C 1
ATOM 947 O O . PRO A 1 119 ? 0.777 5.459 -0.035 1.00 96.38 119 PRO A O 1
ATOM 950 N N . TRP A 1 120 ? 0.133 3.780 1.317 1.00 97.62 120 TRP A N 1
ATOM 951 C CA . TRP A 1 120 ? -1.262 3.681 0.915 1.00 97.62 120 TRP A CA 1
ATOM 952 C C . TRP A 1 120 ? -2.115 3.728 2.172 1.00 97.62 120 TRP A C 1
ATOM 954 O O . TRP A 1 120 ? -1.950 2.888 3.058 1.00 97.62 120 TRP A O 1
ATOM 964 N N . VAL A 1 121 ? -3.004 4.712 2.264 1.00 96.50 121 VAL A N 1
ATOM 965 C CA . VAL A 1 121 ? -3.867 4.905 3.428 1.00 96.50 121 VAL A CA 1
ATOM 966 C C . VAL A 1 121 ? -5.231 4.314 3.123 1.00 96.50 121 VAL A C 1
ATOM 968 O O . VAL A 1 121 ? -5.900 4.719 2.168 1.00 96.50 121 VAL A O 1
ATOM 971 N N . LEU A 1 122 ? -5.650 3.363 3.952 1.00 96.81 122 LEU A N 1
ATOM 972 C CA . LEU A 1 122 ? -6.951 2.729 3.856 1.00 96.81 122 LEU A CA 1
ATOM 973 C C . LEU A 1 122 ? -7.774 3.050 5.094 1.00 96.81 122 LEU A C 1
ATOM 975 O O . LEU A 1 122 ? -7.272 3.003 6.217 1.00 96.81 122 LEU A O 1
ATOM 979 N N . ARG A 1 123 ? -9.057 3.338 4.886 1.00 94.88 123 ARG A N 1
ATOM 980 C CA . ARG A 1 123 ? -10.035 3.523 5.956 1.00 94.88 123 ARG A CA 1
ATOM 981 C C . ARG A 1 123 ? -11.118 2.461 5.854 1.00 94.88 123 ARG A C 1
ATOM 983 O O . ARG A 1 123 ? -11.532 2.077 4.762 1.00 94.88 123 ARG A O 1
ATOM 990 N N . ARG A 1 124 ? -11.605 2.020 7.006 1.00 93.81 124 ARG A N 1
ATOM 991 C CA . ARG A 1 124 ? -12.809 1.206 7.135 1.00 93.81 124 ARG A CA 1
ATOM 992 C C . ARG A 1 124 ? -13.678 1.826 8.219 1.00 93.81 124 ARG A C 1
ATOM 994 O O . ARG A 1 124 ? -13.268 1.917 9.372 1.00 93.81 124 ARG A O 1
ATOM 1001 N N . SER A 1 125 ? -14.863 2.299 7.848 1.00 86.25 125 SER A N 1
ATOM 1002 C CA . SER A 1 125 ? -15.831 2.773 8.840 1.00 86.25 125 SER A CA 1
ATOM 1003 C C . SER A 1 125 ? -16.489 1.592 9.551 1.00 86.25 125 SER A C 1
ATOM 1005 O O . SER A 1 125 ? -16.642 0.526 8.961 1.00 86.25 125 SER A O 1
ATOM 1007 N N . ALA A 1 126 ? -16.959 1.791 10.786 1.00 75.94 126 ALA A N 1
ATOM 1008 C CA . ALA A 1 126 ? -17.519 0.730 11.641 1.00 75.94 126 ALA A CA 1
ATOM 1009 C C . ALA A 1 126 ? -18.640 -0.122 11.004 1.00 75.94 126 ALA A C 1
ATOM 1011 O O . ALA A 1 126 ? -18.865 -1.263 11.398 1.00 75.94 126 ALA A O 1
ATOM 1012 N N . ASN A 1 127 ? -19.345 0.422 10.008 1.00 74.88 127 ASN A N 1
ATOM 1013 C CA . ASN A 1 127 ? -20.440 -0.259 9.311 1.00 74.88 127 ASN A CA 1
ATOM 1014 C C . ASN A 1 127 ? -19.997 -0.970 8.017 1.00 74.88 127 ASN A C 1
ATOM 1016 O O . ASN A 1 127 ? -20.821 -1.587 7.341 1.00 74.88 127 ASN A O 1
ATOM 1020 N N . GLN A 1 128 ? -18.722 -0.865 7.636 1.00 80.00 128 GLN A N 1
ATOM 1021 C CA . GLN A 1 128 ? -18.163 -1.433 6.413 1.00 80.00 128 GLN A CA 1
ATOM 1022 C C . GLN A 1 128 ? -17.226 -2.592 6.739 1.00 80.00 128 GLN A C 1
ATOM 1024 O O . GLN A 1 128 ? -16.443 -2.543 7.678 1.00 80.00 128 GLN A O 1
ATOM 1029 N N . LYS A 1 129 ? -17.293 -3.652 5.929 1.00 81.25 129 LYS A N 1
ATOM 1030 C CA . LYS A 1 129 ? -16.405 -4.816 6.080 1.00 81.25 129 LYS A CA 1
ATOM 1031 C C . LYS A 1 129 ? -15.110 -4.695 5.277 1.00 81.25 129 LYS A C 1
ATOM 1033 O O . LYS A 1 129 ? -14.118 -5.316 5.643 1.00 81.25 129 LYS A O 1
ATOM 1038 N N . ALA A 1 130 ? -15.134 -3.942 4.181 1.00 91.19 130 ALA A N 1
ATOM 1039 C CA . ALA A 1 130 ? -14.020 -3.825 3.249 1.00 91.19 130 ALA A CA 1
ATOM 1040 C C . ALA A 1 130 ? -13.210 -2.549 3.503 1.00 91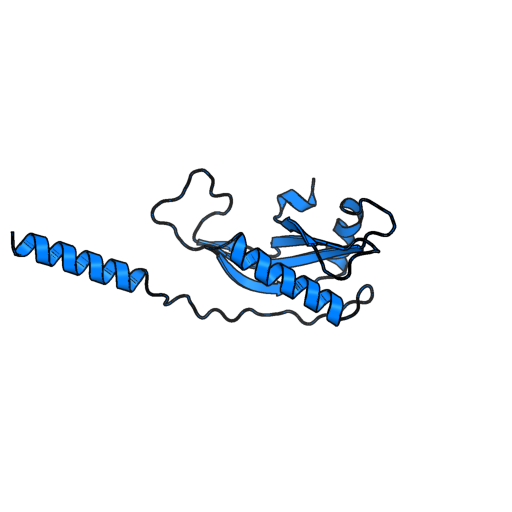.19 130 ALA A C 1
ATOM 1042 O O . ALA A 1 130 ? -13.770 -1.531 3.907 1.00 91.19 130 ALA A O 1
ATOM 1043 N N . TRP A 1 131 ? -11.909 -2.625 3.233 1.00 95.94 131 TRP A N 1
ATOM 1044 C CA . TRP A 1 131 ? -11.010 -1.478 3.236 1.00 95.94 131 TRP A CA 1
ATOM 1045 C C . TRP A 1 131 ? -11.233 -0.609 1.996 1.00 95.94 131 TRP A C 1
ATOM 1047 O O . TRP A 1 131 ? -11.322 -1.124 0.883 1.00 95.94 131 TRP A O 1
ATOM 1057 N N . GLU A 1 132 ? -11.288 0.705 2.190 1.00 95.06 132 GLU A N 1
ATOM 1058 C CA . GLU A 1 132 ? -11.337 1.708 1.126 1.00 95.06 132 GLU A CA 1
ATOM 1059 C C . GLU A 1 132 ? -10.004 2.462 1.087 1.00 95.06 132 GLU A C 1
ATOM 1061 O O . GLU A 1 132 ? -9.588 3.018 2.103 1.00 95.06 132 GLU A O 1
ATOM 1066 N N . ILE A 1 133 ? -9.339 2.505 -0.071 1.00 95.94 133 ILE A N 1
ATOM 1067 C CA . ILE A 1 133 ? -8.163 3.364 -0.274 1.00 95.94 133 ILE A CA 1
ATOM 1068 C C . ILE A 1 133 ? -8.647 4.812 -0.350 1.00 95.94 133 ILE A C 1
ATOM 1070 O O . ILE A 1 133 ? -9.454 5.153 -1.212 1.00 95.94 133 ILE A O 1
ATOM 1074 N N . ILE A 1 134 ? -8.153 5.662 0.549 1.00 94.69 134 ILE A N 1
ATOM 1075 C CA . ILE A 1 134 ? -8.513 7.088 0.587 1.00 94.69 134 ILE A CA 1
ATOM 1076 C C . ILE A 1 134 ? -7.426 7.987 -0.008 1.00 94.69 134 ILE A C 1
ATOM 1078 O O . ILE A 1 134 ? -7.704 9.141 -0.343 1.00 94.69 134 ILE A O 1
ATOM 1082 N N . GLY A 1 135 ? -6.210 7.459 -0.152 1.00 93.81 135 GLY A N 1
ATOM 1083 C CA . GLY A 1 135 ? -5.111 8.117 -0.843 1.00 93.81 135 GLY A CA 1
ATOM 1084 C C . GLY A 1 135 ? -3.788 7.374 -0.715 1.00 93.81 135 GLY A C 1
ATOM 1085 O O . GLY A 1 135 ? -3.660 6.392 0.024 1.00 93.81 135 GLY A O 1
ATOM 1086 N N . SER A 1 136 ? -2.805 7.850 -1.469 1.00 94.00 136 SER A N 1
ATOM 1087 C CA . SER A 1 136 ? -1.496 7.226 -1.612 1.00 94.00 136 SER A CA 1
ATOM 1088 C C . SER A 1 136 ? -0.403 8.285 -1.828 1.00 94.00 136 SER A C 1
ATOM 1090 O O . SER A 1 136 ? -0.665 9.409 -2.261 1.00 94.00 136 SER A O 1
ATOM 1092 N N . GLY A 1 137 ? 0.836 7.939 -1.479 1.00 92.62 137 GLY A N 1
ATOM 1093 C CA . GLY A 1 137 ? 2.026 8.751 -1.733 1.00 92.62 137 GLY A CA 1
ATOM 1094 C C . GLY A 1 137 ? 2.585 9.523 -0.543 1.00 92.62 137 GLY A C 1
ATOM 1095 O O . GLY A 1 137 ? 1.905 9.817 0.435 1.00 92.62 137 GLY A O 1
ATOM 1096 N N . TYR A 1 138 ? 3.879 9.850 -0.619 1.00 90.25 138 TYR A N 1
ATOM 1097 C CA . TYR A 1 138 ? 4.625 10.418 0.514 1.00 90.25 138 TYR A CA 1
ATOM 1098 C C . TYR A 1 138 ? 4.044 11.733 1.031 1.00 90.25 138 TYR A C 1
ATOM 1100 O O . TYR A 1 138 ? 4.010 11.947 2.237 1.00 90.25 138 TYR A O 1
ATOM 1108 N N . GLY A 1 139 ? 3.573 12.600 0.130 1.00 86.25 139 GLY A N 1
ATOM 1109 C CA . GLY A 1 139 ? 2.940 13.863 0.509 1.00 86.25 139 GLY A CA 1
ATOM 1110 C C . GLY A 1 139 ? 1.588 13.674 1.197 1.00 86.25 139 GLY A C 1
ATOM 1111 O O . GLY A 1 139 ? 1.221 14.498 2.026 1.00 86.25 139 GLY A O 1
ATOM 1112 N N . TYR A 1 140 ? 0.881 12.576 0.907 1.00 86.25 140 TYR A N 1
ATOM 1113 C CA . TYR A 1 140 ? -0.448 12.311 1.455 1.00 86.25 140 TYR A CA 1
ATOM 1114 C C . TYR A 1 140 ? -0.415 12.076 2.966 1.00 86.25 140 TYR A C 1
ATOM 1116 O O . TYR A 1 140 ? -1.361 12.424 3.650 1.00 86.25 140 TYR A O 1
ATOM 1124 N N . LEU A 1 141 ? 0.686 11.556 3.521 1.00 82.75 141 LEU A N 1
ATOM 1125 C CA . LEU A 1 141 ? 0.816 11.333 4.968 1.00 82.75 141 LEU A CA 1
ATOM 1126 C C . LEU A 1 141 ? 0.881 12.619 5.810 1.00 82.75 141 LEU A C 1
ATOM 1128 O O . LEU A 1 141 ? 0.807 12.539 7.035 1.00 82.75 141 LEU A O 1
ATOM 1132 N N . TYR A 1 142 ? 1.046 13.783 5.179 1.00 77.88 142 TYR A N 1
ATOM 1133 C CA . TYR A 1 142 ? 1.255 15.070 5.850 1.00 77.88 142 TYR A CA 1
ATOM 1134 C C . TYR A 1 142 ? 0.165 16.108 5.530 1.00 77.88 142 TYR A C 1
ATOM 1136 O O . TYR A 1 142 ? 0.368 17.296 5.788 1.00 77.88 142 TYR A O 1
ATOM 1144 N N . THR A 1 143 ? -0.959 15.674 4.953 1.00 62.81 143 THR A N 1
ATOM 1145 C CA . THR A 1 143 ? -2.149 16.504 4.683 1.00 62.81 143 THR A CA 1
ATOM 1146 C C . THR A 1 143 ? -3.175 16.386 5.794 1.00 62.81 143 THR A C 1
ATOM 1148 O O . THR A 1 143 ? -3.705 17.440 6.206 1.00 62.81 143 THR A O 1
#

Sequence (143 aa):
MVVLAFICGIIAFFAYALYSNSWKTVQVVRSDIHSELYAKQEVAAAMDAVEQGFAQELKDARLTEISYNEQASSTYADSFKKQASDEVIVVFTNFITVFHLFPSEEQLLEPNTTYKGYPWVLRRSANQKAWEIIGSGYGYLYT

Solvent-accessible surface area (backbone atoms only — not comparable to full-atom values): 8441 Å² total; per-residue (Å²): 111,71,67,58,54,52,53,53,51,51,51,51,50,52,51,50,55,73,66,52,62,86,77,74,75,65,72,65,43,68,56,77,84,67,62,91,89,50,58,66,69,54,55,48,52,46,51,53,49,48,55,54,49,43,60,68,76,41,72,64,43,44,62,42,31,42,38,59,49,55,72,66,20,60,73,49,25,69,82,71,46,89,47,95,65,39,45,51,50,38,40,27,31,25,32,36,30,49,78,61,98,73,76,58,96,82,61,89,64,68,59,66,36,80,47,70,70,40,38,35,39,29,40,27,48,79,92,49,92,61,69,39,80,78,50,60,39,76,71,57,79,76,113

Mean predicted aligned error: 8.8 Å

Nearest PDB structures (foldseek):
  3cnx-assembly1_B  TM=3.277E-01  e=6.254E-01  Streptomyces avermitilis
  4tw1-assembly1_F  TM=4.104E-01  e=2.488E+00  Staphylococcus aureus subsp. aureus USA300_TCH1516

Secondary structure (DSSP, 8-state):
-HHHHHHHHHHHHHHHHHHS-TTTTPPPEE-----SSS-HHHHHHHHHHHHHHHHHH-TTEEEEEEE--HHHHHHHHGGG-SSTT-EEEEEEEEEEEPP-SS--TT--S-TT-EEEEEEEEEEE-TT-SS-EEEEESGGGGG-

Foldseek 3Di:
DVVVVVVVVVVVVVVVVVVPDPVVDQDEAEDDDDDPPDDPVQVVLVQVVVVVVCCVPVVQKAWNYKYFDPVVQVVQQVVPDPDPQKGKGKIFTWIAGADDPDDDPPPPDDHRDIDGRWIWMWMDGNVGDHTDTPDTGDVVSVD

Radius of gyration: 19.82 Å; Cα contacts (8 Å, |Δi|>4): 196; chains: 1; bounding box: 34×29×70 Å

pLDDT: mean 84.82, std 12.57, range [49.75, 97.75]